Protein AF-A0A969KPH8-F1 (afdb_monomer_lite)

Secondary structure (DSSP, 8-state):
-PPP----S---HHHHHHHHHHHHHHSPPPP--HHHHHHHHHHHHHS---STTGGGGSS-SEEEES-GGGGGGGTTTSEEEESS--------

Sequence (92 aa):
MTRPNTLTTKAPIVDLAEGVRTFADLFQIAESGRQVTELLLDLVTTFTVAGKQIHDANGLNRLLTHNMRDFDRYSGLITVIPLVPEIESQEE

Radius of gyration: 17.46 Å; chains: 1; bounding box: 35×53×38 Å

pLDDT: mean 71.39, std 14.55, range [34.59, 93.25]

Structure (mmCIF, N/CA/C/O backbone):
data_AF-A0A969KPH8-F1
#
_entry.id   AF-A0A969KPH8-F1
#
loop_
_atom_site.group_PDB
_atom_site.id
_atom_site.type_symbol
_atom_site.label_atom_id
_atom_site.label_alt_id
_atom_site.label_comp_id
_atom_site.label_asym_id
_atom_site.label_entity_id
_atom_site.label_seq_id
_atom_site.pdbx_PDB_ins_code
_atom_site.Cartn_x
_atom_site.Cartn_y
_atom_site.Cartn_z
_atom_site.occupancy
_atom_site.B_iso_or_equiv
_atom_site.auth_seq_id
_atom_site.auth_comp_id
_atom_site.auth_asym_id
_atom_site.auth_atom_id
_atom_site.pdbx_PDB_model_num
ATOM 1 N N . MET A 1 1 ? 16.903 -13.561 11.854 1.00 34.59 1 MET A N 1
ATOM 2 C CA . MET A 1 1 ? 17.522 -14.250 10.704 1.00 34.59 1 MET A CA 1
ATOM 3 C C . MET A 1 1 ? 17.147 -13.492 9.440 1.00 34.59 1 MET A C 1
ATOM 5 O O . MET A 1 1 ? 15.989 -13.513 9.049 1.00 34.59 1 MET A O 1
ATOM 9 N N . THR A 1 2 ? 18.079 -12.733 8.869 1.00 44.44 2 THR A N 1
ATOM 10 C CA . THR A 1 2 ? 17.928 -12.077 7.560 1.00 44.44 2 THR A CA 1
ATOM 11 C C . THR A 1 2 ? 18.022 -13.138 6.462 1.00 44.44 2 THR A C 1
ATOM 13 O O . THR A 1 2 ? 18.871 -14.024 6.540 1.00 44.44 2 THR A O 1
ATOM 16 N N . ARG A 1 3 ? 17.121 -13.093 5.470 1.00 50.75 3 ARG A N 1
ATOM 17 C CA . ARG A 1 3 ? 17.126 -14.038 4.340 1.00 50.75 3 ARG A CA 1
ATOM 18 C C . ARG A 1 3 ? 18.485 -13.975 3.613 1.00 50.75 3 ARG A C 1
ATOM 20 O O . ARG A 1 3 ? 19.017 -12.870 3.478 1.00 50.75 3 ARG A O 1
ATOM 27 N N . PRO A 1 4 ? 19.044 -15.107 3.142 1.00 50.94 4 PRO A N 1
ATOM 28 C CA . PRO A 1 4 ? 20.254 -15.104 2.324 1.00 50.94 4 PRO A CA 1
ATOM 29 C C . PRO A 1 4 ? 20.050 -14.206 1.100 1.00 50.94 4 PRO A C 1
ATOM 31 O O . PRO A 1 4 ? 19.049 -14.326 0.395 1.00 50.94 4 PRO A O 1
ATOM 34 N N . ASN A 1 5 ? 20.975 -13.273 0.876 1.00 52.47 5 ASN A N 1
ATOM 35 C CA . ASN A 1 5 ? 20.944 -12.364 -0.264 1.00 52.47 5 ASN A CA 1
ATOM 36 C C . ASN A 1 5 ? 21.426 -13.105 -1.522 1.00 52.47 5 ASN A C 1
ATOM 38 O O . ASN A 1 5 ? 22.569 -12.951 -1.943 1.00 52.47 5 ASN A O 1
ATOM 42 N N . THR A 1 6 ? 20.564 -13.947 -2.091 1.00 53.06 6 THR A N 1
ATOM 43 C CA . THR A 1 6 ? 20.833 -14.747 -3.299 1.00 53.06 6 THR A CA 1
ATOM 44 C C . THR A 1 6 ? 20.515 -13.981 -4.591 1.00 53.06 6 THR A C 1
ATOM 46 O O . THR A 1 6 ? 20.100 -14.567 -5.587 1.00 53.06 6 THR A O 1
ATOM 49 N N . LEU A 1 7 ? 20.674 -12.653 -4.599 1.00 58.59 7 LEU A N 1
ATOM 50 C CA . LEU A 1 7 ? 20.612 -11.858 -5.829 1.00 58.59 7 LEU A CA 1
ATOM 51 C C . LEU A 1 7 ? 21.966 -11.973 -6.541 1.00 58.59 7 LEU A C 1
ATOM 53 O O 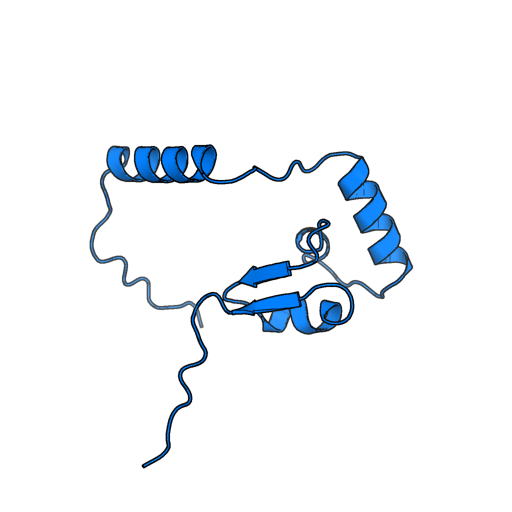. LEU A 1 7 ? 22.831 -11.107 -6.440 1.00 58.59 7 LEU A O 1
ATOM 57 N N . THR A 1 8 ? 22.159 -13.110 -7.208 1.00 60.44 8 THR A N 1
ATOM 58 C CA . THR A 1 8 ? 23.441 -13.585 -7.755 1.00 60.44 8 THR A CA 1
ATOM 59 C C . THR A 1 8 ? 23.985 -12.757 -8.931 1.00 60.44 8 THR A C 1
ATOM 61 O O . THR A 1 8 ? 25.138 -12.923 -9.312 1.00 60.44 8 THR A O 1
ATOM 64 N N . THR A 1 9 ? 23.243 -11.783 -9.458 1.00 61.06 9 THR A N 1
ATOM 65 C CA . THR A 1 9 ? 23.764 -10.804 -10.426 1.00 61.06 9 THR A CA 1
ATOM 66 C C . THR A 1 9 ? 23.081 -9.459 -10.234 1.00 61.06 9 THR A C 1
ATOM 68 O O . THR A 1 9 ? 21.854 -9.369 -10.256 1.00 61.06 9 THR A O 1
ATOM 71 N N . LYS A 1 10 ? 23.872 -8.397 -10.063 1.00 68.94 10 LYS A N 1
ATOM 72 C CA . LYS A 1 10 ? 23.369 -7.022 -10.024 1.00 68.94 10 LYS A CA 1
ATOM 73 C C . LYS A 1 10 ? 22.786 -6.691 -11.400 1.00 68.94 10 LYS A C 1
ATOM 75 O O . LYS A 1 10 ? 23.545 -6.559 -12.357 1.00 68.94 10 LYS A O 1
ATOM 80 N N . ALA A 1 11 ? 21.462 -6.590 -11.495 1.00 75.69 11 ALA A N 1
ATOM 81 C CA . ALA A 1 11 ? 20.807 -6.145 -12.719 1.00 75.69 11 ALA A CA 1
ATOM 82 C C . ALA A 1 11 ? 21.344 -4.756 -13.126 1.00 75.69 11 ALA A C 1
ATOM 84 O O . ALA A 1 11 ? 21.607 -3.922 -12.244 1.00 75.69 11 ALA A O 1
ATOM 85 N N . PRO A 1 12 ? 21.540 -4.492 -14.429 1.00 87.81 12 PRO A N 1
ATOM 86 C CA . PRO A 1 12 ? 21.840 -3.157 -14.923 1.00 87.81 12 PRO A CA 1
ATOM 87 C C . PRO A 1 12 ? 20.830 -2.130 -14.403 1.00 87.81 12 PRO A C 1
ATOM 89 O O . PRO A 1 12 ? 19.631 -2.388 -14.320 1.00 87.81 12 PRO A O 1
ATOM 92 N N . ILE A 1 13 ? 21.312 -0.932 -14.060 1.00 86.44 13 ILE A N 1
ATOM 93 C CA . ILE A 1 13 ? 20.450 0.133 -13.521 1.00 86.44 13 ILE A CA 1
ATOM 94 C C . ILE A 1 13 ? 19.353 0.554 -14.509 1.00 86.44 13 ILE A C 1
ATOM 96 O O . ILE A 1 13 ? 18.288 0.992 -14.084 1.00 86.44 13 ILE A O 1
ATOM 100 N N . VAL A 1 14 ? 19.608 0.401 -15.813 1.00 90.38 14 VAL A N 1
ATOM 101 C CA . VAL A 1 14 ? 18.646 0.718 -16.873 1.00 90.38 14 VAL A CA 1
ATOM 102 C C . VAL A 1 14 ? 17.451 -0.238 -16.841 1.00 90.38 14 VAL A C 1
ATOM 104 O O . VAL A 1 14 ? 16.321 0.235 -16.783 1.00 90.38 14 VAL A O 1
ATOM 107 N N . ASP A 1 15 ? 17.698 -1.544 -16.725 1.00 88.25 15 ASP A N 1
ATOM 108 C CA . ASP A 1 15 ? 16.650 -2.570 -16.650 1.00 88.25 15 ASP A CA 1
ATOM 109 C C . ASP A 1 15 ? 15.813 -2.407 -15.372 1.00 88.25 15 ASP A C 1
ATOM 111 O O . ASP A 1 15 ? 14.590 -2.535 -15.382 1.00 88.25 15 ASP A O 1
ATOM 115 N N . LEU A 1 16 ? 16.462 -2.053 -14.255 1.00 88.06 16 LEU A N 1
ATOM 116 C CA . LEU A 1 16 ? 15.766 -1.744 -13.002 1.00 88.06 16 LEU A CA 1
ATOM 117 C C . LEU A 1 16 ? 14.863 -0.512 -13.142 1.00 88.06 16 LEU A C 1
ATOM 119 O O . LEU A 1 16 ? 13.728 -0.524 -12.667 1.00 88.06 16 LEU A O 1
ATOM 123 N N . ALA A 1 17 ? 15.353 0.551 -13.783 1.00 91.06 17 ALA A N 1
ATOM 124 C CA . ALA A 1 17 ? 14.579 1.770 -13.990 1.00 91.06 17 ALA A CA 1
ATOM 125 C C . ALA A 1 17 ? 13.380 1.538 -14.923 1.00 91.06 17 ALA A C 1
ATOM 127 O O . ALA A 1 17 ? 12.304 2.082 -14.676 1.00 91.06 17 ALA A O 1
ATOM 128 N N . GLU A 1 18 ? 13.545 0.722 -15.964 1.00 92.50 18 GLU A N 1
ATOM 129 C CA . GLU A 1 18 ? 12.459 0.320 -16.861 1.00 92.50 18 GLU A CA 1
ATOM 130 C C . GLU A 1 18 ? 11.412 -0.529 -16.134 1.00 92.50 18 GLU A C 1
ATOM 132 O O . GLU A 1 18 ? 10.212 -0.268 -16.254 1.00 92.50 18 GLU A O 1
ATOM 137 N N . GLY A 1 19 ? 11.853 -1.467 -15.293 1.00 89.81 19 GLY A N 1
ATOM 138 C CA . GLY A 1 19 ? 10.964 -2.234 -14.426 1.00 89.81 19 GLY A CA 1
ATOM 139 C C . GLY A 1 19 ? 10.123 -1.326 -13.528 1.00 89.81 19 GLY A C 1
ATOM 140 O O . GLY A 1 19 ? 8.898 -1.423 -13.526 1.00 89.81 19 GLY A O 1
ATOM 141 N N . VAL A 1 20 ? 10.754 -0.385 -12.817 1.00 90.12 20 VAL A N 1
ATOM 142 C CA . VAL A 1 20 ? 10.039 0.569 -11.947 1.00 90.12 20 VAL A CA 1
ATOM 143 C C . VAL A 1 20 ? 9.026 1.409 -12.729 1.00 90.12 20 VAL A C 1
ATOM 145 O O . VAL A 1 20 ? 7.907 1.591 -12.254 1.00 90.12 20 VAL A O 1
ATOM 148 N N . ARG A 1 21 ? 9.378 1.893 -13.928 1.00 93.25 21 ARG A N 1
ATOM 149 C CA . ARG A 1 21 ? 8.450 2.647 -14.793 1.00 93.25 21 ARG A CA 1
ATOM 150 C C . ARG A 1 21 ? 7.261 1.796 -15.225 1.00 93.25 21 ARG A C 1
ATOM 152 O O . ARG A 1 21 ? 6.131 2.244 -15.107 1.00 93.25 21 ARG A O 1
ATOM 159 N N . THR A 1 22 ? 7.512 0.548 -15.612 1.00 93.25 22 THR A N 1
ATOM 160 C CA . THR A 1 22 ? 6.458 -0.408 -15.971 1.00 93.25 22 THR A CA 1
ATOM 161 C C . THR A 1 22 ? 5.477 -0.605 -14.813 1.00 93.25 22 THR A C 1
ATOM 163 O O . THR A 1 22 ? 4.269 -0.549 -15.012 1.00 93.25 22 THR A O 1
ATOM 166 N N . PHE A 1 23 ? 5.967 -0.769 -13.580 1.00 90.44 23 PHE A N 1
ATOM 167 C CA . PHE A 1 23 ? 5.094 -0.839 -12.403 1.00 90.44 23 PHE A CA 1
ATOM 168 C C . PHE A 1 23 ? 4.334 0.472 -12.154 1.00 90.44 23 PHE A C 1
ATOM 170 O O . PHE A 1 23 ? 3.154 0.429 -11.822 1.00 90.44 23 PHE A O 1
ATOM 177 N N . ALA A 1 24 ? 4.975 1.627 -12.330 1.00 89.06 24 ALA A N 1
ATOM 178 C CA . ALA A 1 24 ? 4.311 2.919 -12.168 1.00 89.06 24 ALA A CA 1
ATOM 179 C C . ALA A 1 24 ? 3.181 3.142 -13.192 1.00 89.06 24 ALA A C 1
ATOM 181 O O . ALA A 1 24 ? 2.179 3.762 -12.851 1.00 89.06 24 ALA A O 1
ATOM 182 N N . ASP A 1 25 ? 3.317 2.607 -14.409 1.00 91.56 25 ASP A N 1
ATOM 183 C CA . ASP A 1 25 ? 2.296 2.709 -15.459 1.00 91.56 25 ASP A CA 1
ATOM 184 C C . ASP A 1 25 ? 1.156 1.690 -15.276 1.00 91.56 25 ASP A C 1
ATOM 186 O O . ASP A 1 25 ? 0.010 1.955 -15.640 1.00 91.56 25 ASP A 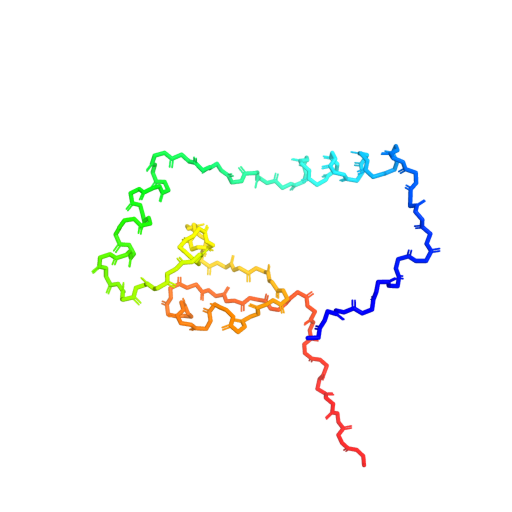O 1
ATOM 190 N N . LEU A 1 26 ? 1.454 0.513 -14.713 1.00 92.56 26 LEU A N 1
ATOM 191 C CA . LEU A 1 26 ? 0.476 -0.564 -14.517 1.00 92.56 26 LEU A CA 1
ATOM 192 C C . LEU A 1 26 ? -0.362 -0.416 -13.242 1.00 92.56 26 LEU A C 1
ATOM 194 O O . LEU A 1 26 ? -1.465 -0.960 -13.174 1.00 92.56 26 LEU A O 1
ATOM 198 N N . PHE A 1 27 ? 0.150 0.278 -12.226 1.00 86.31 27 PHE A N 1
ATOM 199 C CA . PHE A 1 27 ? -0.491 0.377 -10.919 1.00 86.31 27 PHE A CA 1
ATOM 200 C C . PHE A 1 27 ? -0.850 1.819 -10.571 1.00 86.31 27 PHE A C 1
ATOM 202 O O . PHE A 1 27 ? -0.092 2.754 -10.808 1.00 86.31 27 PHE A O 1
ATOM 209 N N . GLN A 1 28 ? -2.001 1.995 -9.922 1.00 84.19 28 GLN A N 1
ATOM 210 C CA . GLN A 1 28 ? -2.322 3.268 -9.287 1.00 84.19 28 GLN A CA 1
ATOM 211 C C . GLN A 1 28 ? -1.451 3.440 -8.041 1.00 84.19 28 GLN A C 1
ATOM 213 O O . GLN A 1 28 ? -1.497 2.627 -7.117 1.00 84.19 28 GLN A O 1
ATOM 218 N N . ILE A 1 29 ? -0.656 4.507 -8.022 1.00 82.31 29 ILE A N 1
ATOM 219 C CA . ILE A 1 29 ? 0.192 4.847 -6.882 1.00 82.31 29 ILE A CA 1
ATOM 220 C C . ILE A 1 29 ? -0.692 5.458 -5.795 1.00 82.31 29 ILE A C 1
ATOM 222 O O . ILE A 1 29 ? -1.317 6.496 -6.004 1.00 82.31 29 ILE A O 1
ATOM 226 N N . ALA A 1 30 ? -0.746 4.806 -4.634 1.00 77.62 30 ALA A N 1
ATOM 227 C CA . ALA A 1 30 ? -1.474 5.320 -3.481 1.00 77.62 30 ALA A CA 1
ATOM 228 C C . ALA A 1 30 ? -0.810 6.605 -2.956 1.00 77.62 30 ALA A C 1
ATOM 230 O O . ALA A 1 30 ? 0.390 6.625 -2.673 1.00 77.62 30 ALA A O 1
ATOM 231 N N . GLU A 1 31 ? -1.594 7.673 -2.810 1.00 77.12 31 GLU A N 1
ATOM 232 C CA . GLU A 1 31 ? -1.122 8.950 -2.279 1.00 77.12 31 GLU A CA 1
ATOM 233 C C . GLU A 1 31 ? -1.252 8.996 -0.751 1.00 77.12 31 GLU A C 1
ATOM 235 O O . GLU A 1 31 ? -2.324 8.778 -0.187 1.00 77.12 31 GLU A O 1
ATOM 240 N N . SER A 1 32 ? -0.161 9.345 -0.071 1.00 70.75 32 SER A N 1
ATOM 241 C CA . SER A 1 32 ? -0.138 9.546 1.381 1.00 70.75 32 SER A CA 1
ATOM 242 C C . SER A 1 32 ? -0.457 11.004 1.724 1.00 70.75 32 SER A C 1
ATOM 244 O O . SER A 1 32 ? 0.432 11.785 2.060 1.00 70.75 32 SER A O 1
ATOM 246 N N . GLY A 1 33 ? -1.730 11.380 1.593 1.00 76.50 33 GLY A N 1
ATOM 247 C CA . GLY A 1 33 ? -2.227 12.732 1.875 1.00 76.50 33 GLY A CA 1
ATOM 248 C C . GLY A 1 33 ? -2.893 12.886 3.249 1.00 76.50 33 GLY A C 1
ATOM 249 O O . GLY A 1 33 ? -2.986 11.944 4.034 1.00 76.50 33 GLY A O 1
ATOM 250 N N . ARG A 1 34 ? -3.443 14.080 3.521 1.00 77.56 34 ARG A N 1
ATOM 251 C CA . ARG A 1 34 ? -4.163 14.397 4.776 1.00 77.56 34 ARG A CA 1
ATOM 252 C C . ARG A 1 34 ? -5.265 13.383 5.100 1.00 77.56 34 ARG A C 1
ATOM 254 O O . ARG A 1 34 ? -5.413 13.000 6.249 1.00 77.56 34 ARG A O 1
ATOM 261 N N . GLN A 1 35 ? -6.010 12.928 4.094 1.00 71.75 35 GLN A N 1
ATOM 262 C CA . GLN A 1 35 ? -7.100 11.966 4.278 1.00 71.75 35 GLN A CA 1
ATOM 263 C C . GLN A 1 35 ? -6.611 10.615 4.821 1.00 71.75 35 GLN A C 1
ATOM 265 O O . GLN A 1 35 ? -7.278 10.014 5.657 1.00 71.75 35 GLN A O 1
ATOM 270 N N . VAL A 1 36 ? -5.421 10.173 4.404 1.00 74.81 36 VAL A N 1
ATOM 271 C CA . VAL A 1 36 ? -4.775 8.981 4.964 1.00 74.81 36 VAL A CA 1
ATOM 272 C C . VAL A 1 36 ? -4.385 9.232 6.418 1.00 74.81 36 VAL A C 1
ATOM 274 O O . VAL A 1 36 ? -4.616 8.379 7.262 1.00 74.81 36 VAL A O 1
ATOM 277 N N . THR A 1 37 ? -3.855 10.414 6.745 1.00 74.69 37 THR A N 1
ATOM 278 C CA . THR A 1 37 ? -3.524 10.772 8.133 1.00 74.69 37 THR A CA 1
ATOM 279 C C . THR A 1 37 ? -4.739 10.736 9.059 1.00 74.69 37 THR A C 1
ATOM 281 O O . THR A 1 37 ? -4.630 10.177 10.145 1.00 74.69 37 THR A O 1
ATOM 284 N N . GLU A 1 38 ? -5.885 11.279 8.639 1.00 78.19 38 GLU A N 1
ATOM 285 C CA . GLU A 1 38 ? -7.122 11.226 9.436 1.00 78.19 38 GLU A CA 1
ATOM 286 C C . GLU A 1 38 ? -7.587 9.776 9.649 1.00 78.19 38 GLU A C 1
ATOM 288 O O . GLU A 1 38 ? -7.856 9.376 10.777 1.00 78.19 38 GLU A O 1
ATOM 293 N N . LEU A 1 39 ? -7.560 8.938 8.602 1.00 74.25 39 LEU A N 1
ATOM 294 C CA . LEU A 1 39 ? -7.888 7.511 8.723 1.00 74.25 39 LEU A CA 1
ATOM 295 C C . LEU A 1 39 ? -6.955 6.784 9.706 1.00 74.25 39 LEU A C 1
ATOM 297 O O . LEU A 1 39 ? -7.392 5.951 10.499 1.00 74.25 39 LEU A O 1
ATOM 301 N N . LEU A 1 40 ? -5.659 7.095 9.664 1.00 73.12 40 LEU A N 1
ATOM 302 C CA . LEU A 1 40 ? -4.684 6.527 10.590 1.00 73.12 40 LEU A CA 1
ATOM 303 C C . LEU A 1 40 ? -4.913 6.996 12.028 1.00 73.12 40 LEU A C 1
ATOM 305 O O . LEU A 1 40 ? -4.748 6.202 12.953 1.00 73.12 40 LEU A O 1
ATOM 309 N N . LEU A 1 41 ? -5.308 8.253 12.231 1.00 74.06 41 LEU A N 1
ATOM 310 C CA . LEU A 1 41 ? -5.671 8.779 13.548 1.00 74.06 41 LEU A CA 1
ATOM 311 C C . LEU A 1 41 ? -6.912 8.069 14.110 1.00 74.06 41 LEU A C 1
ATOM 313 O O . LEU A 1 41 ? -6.901 7.655 15.272 1.00 74.06 41 LEU A O 1
ATOM 317 N N . ASP A 1 42 ? -7.933 7.837 13.286 1.00 75.38 42 ASP A N 1
ATOM 318 C CA . ASP A 1 42 ? -9.128 7.076 13.671 1.00 75.38 42 ASP A CA 1
ATOM 319 C C . ASP A 1 42 ? -8.786 5.622 14.042 1.00 75.38 42 ASP A C 1
ATOM 321 O O . ASP A 1 42 ? -9.259 5.085 15.047 1.00 75.38 42 ASP A O 1
ATOM 325 N N . LEU A 1 43 ? -7.889 4.979 13.291 1.00 72.25 43 LEU A N 1
ATOM 326 C CA . LEU A 1 43 ? -7.404 3.637 13.621 1.00 72.25 43 LEU A CA 1
ATOM 327 C C . LEU A 1 43 ? -6.622 3.612 14.937 1.00 72.25 43 LEU A C 1
ATOM 329 O O . LEU A 1 43 ? -6.773 2.671 15.717 1.00 72.25 43 LEU A O 1
ATOM 333 N N . VAL A 1 44 ? -5.814 4.642 15.202 1.00 71.12 44 VAL A N 1
ATOM 334 C CA . VAL A 1 44 ? -5.010 4.725 16.429 1.00 71.12 44 VAL A CA 1
ATOM 335 C C . VAL A 1 44 ? -5.834 4.993 17.676 1.00 71.12 44 VAL A C 1
ATOM 337 O O . VAL A 1 44 ? -5.474 4.555 18.766 1.00 71.12 44 VAL A O 1
ATOM 340 N N . THR A 1 45 ? -6.954 5.682 17.520 1.00 72.44 45 THR A N 1
ATOM 341 C CA . THR A 1 45 ? -7.905 5.897 18.611 1.00 72.44 45 THR A CA 1
ATOM 342 C C . THR A 1 45 ? -8.809 4.685 18.844 1.00 72.44 45 THR A C 1
ATOM 344 O O . THR A 1 45 ? -9.224 4.454 19.978 1.00 72.44 45 THR A O 1
ATOM 347 N N . THR A 1 46 ? -9.075 3.882 17.809 1.00 69.69 46 THR A N 1
ATOM 348 C CA . THR A 1 46 ? -9.954 2.700 17.890 1.00 69.69 46 THR A CA 1
ATOM 349 C C . THR A 1 46 ? -9.227 1.440 18.372 1.00 69.69 46 THR A C 1
ATOM 351 O O . THR A 1 46 ? -9.808 0.620 19.083 1.00 69.69 46 THR A O 1
ATOM 354 N N . PHE A 1 47 ? -7.953 1.274 18.015 1.00 64.62 47 PHE A N 1
ATOM 355 C CA . PHE A 1 47 ? -7.142 0.112 18.376 1.00 64.62 47 PHE A CA 1
ATOM 356 C C . PHE A 1 47 ? -5.931 0.545 19.201 1.00 64.62 47 PHE A C 1
ATOM 358 O O . PHE A 1 47 ? -5.319 1.568 18.919 1.00 64.62 47 PHE A O 1
ATOM 365 N N . THR A 1 48 ? -5.516 -0.249 20.192 1.00 61.53 48 THR A N 1
ATOM 366 C CA . THR A 1 48 ? -4.262 -0.004 20.922 1.00 61.53 48 THR A CA 1
ATOM 367 C C . THR A 1 48 ? -3.071 -0.287 20.000 1.00 61.53 48 THR A C 1
ATOM 369 O O . THR A 1 48 ? -2.528 -1.392 19.971 1.00 61.53 48 THR A O 1
ATOM 372 N N . VAL A 1 49 ? -2.686 0.688 19.178 1.00 58.91 49 VAL A N 1
ATOM 373 C CA . VAL A 1 49 ? -1.604 0.532 18.195 1.00 58.91 49 VAL A CA 1
ATOM 374 C C . VAL A 1 49 ? -0.277 0.883 18.843 1.00 58.91 49 VAL A C 1
ATOM 376 O O . VAL A 1 49 ? -0.076 1.990 19.336 1.00 58.91 49 VAL A O 1
ATOM 379 N N . ALA A 1 50 ? 0.654 -0.066 18.824 1.00 53.22 50 ALA A N 1
ATOM 380 C CA . ALA A 1 50 ? 2.021 0.144 19.273 1.00 53.22 50 ALA A CA 1
ATOM 381 C C . ALA A 1 50 ? 2.971 0.226 18.065 1.00 53.22 50 ALA A C 1
ATOM 383 O O . ALA A 1 50 ? 3.180 -0.760 17.361 1.00 53.22 50 ALA A O 1
ATOM 384 N N . GLY A 1 51 ? 3.594 1.392 17.857 1.00 57.22 51 GLY A N 1
ATOM 385 C CA . GLY A 1 51 ? 4.814 1.542 17.051 1.00 57.22 51 GLY A CA 1
ATOM 386 C C . GLY A 1 51 ? 4.653 1.704 15.528 1.00 57.22 51 GLY A C 1
ATOM 387 O O . GLY A 1 51 ? 3.675 2.252 15.031 1.00 57.22 51 GLY A O 1
ATOM 388 N N . LYS A 1 52 ? 5.683 1.256 14.790 1.00 53.66 52 LYS A N 1
ATOM 389 C CA . LYS A 1 52 ? 5.987 1.508 13.357 1.00 53.66 52 LYS A CA 1
ATOM 390 C C . LYS A 1 52 ? 4.945 1.036 12.322 1.00 53.66 52 LYS A C 1
ATOM 392 O O . LYS A 1 52 ? 5.184 1.204 11.133 1.00 53.66 52 LYS A O 1
ATOM 397 N N . GLN A 1 53 ? 3.836 0.437 12.748 1.00 53.50 53 GLN A N 1
ATOM 398 C CA . GLN A 1 53 ? 2.918 -0.334 11.892 1.00 53.50 53 GLN A CA 1
ATOM 399 C C . GLN A 1 53 ? 1.647 0.426 11.499 1.00 53.50 53 GLN A C 1
ATOM 401 O O . GLN A 1 53 ? 0.800 -0.104 10.790 1.00 53.50 53 GLN A O 1
ATOM 406 N N . ILE A 1 54 ? 1.520 1.681 11.934 1.00 53.50 54 ILE A N 1
ATOM 407 C CA . ILE A 1 54 ? 0.364 2.524 11.616 1.00 53.50 54 ILE A CA 1
ATOM 408 C C . ILE A 1 54 ? 0.330 2.837 10.108 1.00 53.50 54 ILE A C 1
ATOM 410 O O . ILE A 1 54 ? -0.741 2.874 9.529 1.00 53.50 54 ILE A O 1
ATOM 414 N N . HIS A 1 55 ? 1.478 2.963 9.434 1.00 52.75 55 HIS A N 1
ATOM 415 C CA . HIS A 1 55 ? 1.535 3.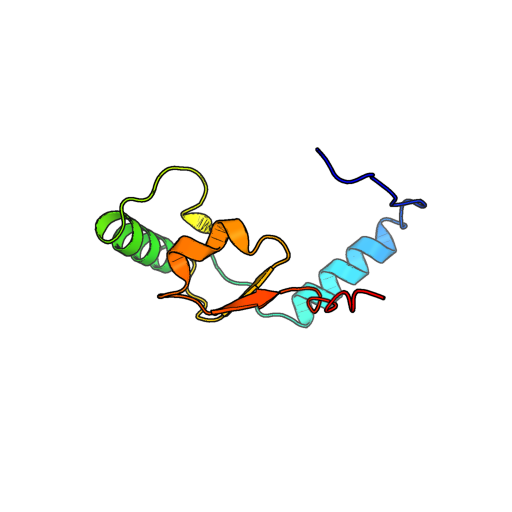354 8.017 1.00 52.75 55 HIS A CA 1
ATOM 416 C C . HIS A 1 55 ? 1.032 2.305 7.020 1.00 52.75 55 HIS A C 1
ATOM 418 O O . HIS A 1 55 ? 0.721 2.665 5.888 1.00 52.75 55 HIS A O 1
ATOM 424 N N . ASP A 1 56 ? 0.961 1.032 7.407 1.00 53.25 56 ASP A N 1
ATOM 425 C CA . ASP A 1 56 ? 0.623 -0.036 6.464 1.00 53.25 56 ASP A CA 1
ATOM 426 C C . ASP A 1 56 ? -0.895 -0.307 6.391 1.00 53.25 56 ASP A C 1
ATOM 428 O O . ASP A 1 56 ? -1.350 -1.108 5.577 1.00 53.25 56 ASP A O 1
ATOM 432 N N . ALA A 1 57 ? -1.697 0.382 7.213 1.00 52.69 57 ALA A N 1
ATOM 433 C CA . ALA A 1 57 ? -3.157 0.256 7.265 1.00 52.69 57 ALA A CA 1
ATOM 434 C C . ALA A 1 57 ? -3.897 1.247 6.340 1.00 52.69 57 ALA A C 1
ATOM 436 O O . ALA A 1 57 ? -5.100 1.467 6.489 1.00 52.69 57 ALA A O 1
ATOM 437 N N . ASN A 1 58 ? -3.193 1.868 5.390 1.00 55.00 58 ASN A N 1
ATOM 438 C CA . ASN A 1 58 ? -3.745 2.903 4.517 1.00 55.00 58 ASN A CA 1
ATOM 439 C C . ASN A 1 58 ? -4.785 2.321 3.540 1.00 55.00 58 ASN A C 1
ATOM 441 O O . ASN A 1 58 ? -4.456 1.925 2.426 1.00 55.00 58 ASN A O 1
ATOM 445 N N . GLY A 1 59 ? -6.052 2.295 3.957 1.00 55.28 59 GLY A N 1
ATOM 446 C CA . GLY A 1 59 ? -7.233 2.424 3.093 1.00 55.28 59 GLY A CA 1
ATOM 447 C C . GLY A 1 59 ? -7.540 1.305 2.093 1.00 55.28 59 GLY A C 1
ATOM 448 O O . GLY A 1 59 ? -8.476 1.455 1.309 1.00 55.28 59 GLY A O 1
ATOM 449 N N . LEU A 1 60 ? -6.804 0.194 2.089 1.00 60.66 60 LEU A N 1
ATOM 450 C CA . LEU A 1 60 ? -7.043 -0.912 1.163 1.00 60.66 60 LEU A CA 1
ATOM 451 C C . LEU A 1 60 ? -7.642 -2.111 1.896 1.00 60.66 60 LEU A C 1
ATOM 453 O O . LEU A 1 60 ? -6.997 -2.738 2.728 1.00 60.66 60 LEU A O 1
ATOM 457 N N . ASN A 1 61 ? -8.854 -2.498 1.494 1.00 70.81 61 ASN A N 1
ATOM 458 C CA . ASN A 1 61 ? -9.534 -3.702 1.987 1.00 70.81 61 ASN A CA 1
ATOM 459 C C . ASN A 1 61 ? -8.758 -4.995 1.690 1.00 70.81 61 ASN A C 1
ATOM 461 O O . ASN A 1 61 ? -9.153 -6.057 2.166 1.00 70.81 61 ASN A O 1
ATOM 465 N N . ARG A 1 62 ? -7.712 -4.949 0.853 1.00 77.62 62 ARG A N 1
ATOM 466 C CA . ARG A 1 62 ? -6.909 -6.108 0.460 1.00 77.62 62 ARG A CA 1
ATOM 467 C C . ARG A 1 62 ? -5.428 -5.739 0.392 1.00 77.62 62 ARG A C 1
ATOM 469 O O . ARG A 1 62 ? -5.070 -4.815 -0.333 1.00 77.62 62 ARG A O 1
ATOM 476 N N . LEU A 1 63 ? -4.581 -6.488 1.090 1.00 81.88 63 LEU A N 1
ATOM 477 C CA . LEU A 1 63 ? -3.135 -6.275 1.149 1.00 81.88 63 LEU A CA 1
ATOM 478 C C . LEU A 1 63 ? -2.391 -7.519 0.660 1.00 81.88 63 LEU A C 1
ATOM 480 O O . LEU A 1 63 ? -2.456 -8.562 1.302 1.00 81.88 63 LEU A O 1
ATOM 484 N N . LEU A 1 64 ? -1.650 -7.400 -0.442 1.00 84.81 64 LEU A N 1
ATOM 485 C CA . LEU A 1 64 ? -0.766 -8.459 -0.936 1.00 84.81 64 LEU A CA 1
ATOM 486 C C . LEU A 1 64 ? 0.611 -8.339 -0.271 1.00 84.81 64 LEU A C 1
ATOM 488 O O . LEU A 1 64 ? 1.305 -7.344 -0.474 1.00 84.81 64 LEU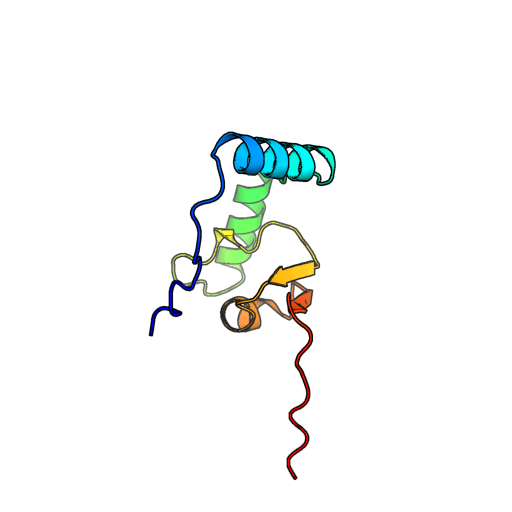 A O 1
ATOM 492 N N . THR A 1 65 ? 1.026 -9.328 0.523 1.00 82.94 65 THR A N 1
ATOM 493 C CA . THR A 1 65 ? 2.302 -9.257 1.254 1.00 82.94 65 THR A CA 1
ATOM 494 C C . THR A 1 65 ? 2.925 -10.629 1.511 1.00 82.94 65 THR A C 1
ATOM 496 O O . THR A 1 65 ? 2.246 -11.649 1.596 1.00 82.94 65 THR A O 1
ATOM 499 N N . HIS A 1 66 ? 4.249 -10.659 1.672 1.00 81.88 66 HIS A N 1
ATOM 500 C CA . HIS A 1 66 ? 4.953 -11.816 2.237 1.00 81.88 66 HIS A CA 1
ATOM 501 C C . HIS A 1 66 ? 4.917 -11.845 3.771 1.00 81.88 66 HIS A C 1
ATOM 503 O O . HIS A 1 66 ? 5.241 -12.871 4.364 1.00 81.88 66 HIS A O 1
ATOM 509 N N . ASN A 1 67 ? 4.596 -10.724 4.419 1.00 81.06 67 ASN A N 1
ATOM 510 C CA . ASN A 1 67 ? 4.717 -10.558 5.863 1.00 81.06 67 ASN A CA 1
ATOM 511 C C . ASN A 1 67 ? 3.349 -10.579 6.554 1.00 81.06 67 ASN A C 1
AT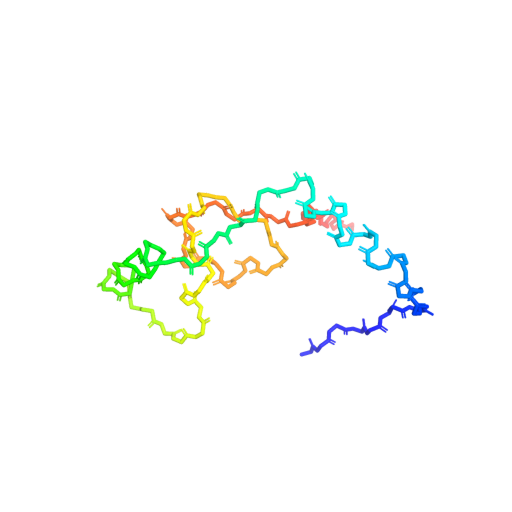OM 513 O O . ASN A 1 67 ? 2.987 -9.648 7.263 1.00 81.06 67 ASN A O 1
ATOM 517 N N . MET A 1 68 ? 2.567 -11.636 6.318 1.00 81.38 68 MET A N 1
ATOM 518 C CA . MET A 1 68 ? 1.175 -11.711 6.783 1.00 81.38 68 MET A CA 1
ATOM 519 C C . MET A 1 68 ? 1.030 -11.555 8.303 1.00 81.38 68 MET A C 1
ATOM 521 O O . MET A 1 68 ? 0.079 -10.938 8.769 1.00 81.38 68 MET A O 1
ATOM 525 N N . ARG A 1 69 ? 2.000 -12.067 9.073 1.00 80.69 69 ARG A N 1
ATOM 526 C CA . ARG A 1 69 ? 1.975 -12.055 10.546 1.00 80.69 69 ARG A CA 1
ATOM 527 C C . ARG A 1 69 ? 1.918 -10.650 11.138 1.00 80.69 69 ARG A C 1
ATOM 529 O O . ARG A 1 69 ? 1.316 -10.461 12.190 1.00 80.69 69 ARG A O 1
ATOM 536 N N . ASP A 1 70 ? 2.494 -9.664 10.461 1.00 76.88 70 ASP A N 1
ATOM 537 C CA . ASP A 1 70 ? 2.474 -8.283 10.947 1.00 76.88 70 ASP A CA 1
ATOM 538 C C . ASP A 1 70 ? 1.075 -7.653 10.843 1.00 76.88 70 ASP A C 1
ATOM 540 O O . ASP A 1 70 ? 0.766 -6.722 11.592 1.00 76.88 70 ASP A O 1
ATOM 544 N N . PHE A 1 71 ? 0.213 -8.220 9.992 1.00 76.56 71 PHE A N 1
ATOM 545 C CA . PHE A 1 71 ? -1.116 -7.712 9.660 1.00 76.56 71 PHE A CA 1
ATOM 546 C C . PHE A 1 71 ? -2.276 -8.480 10.294 1.00 76.56 71 PHE A C 1
ATOM 548 O O . PHE A 1 71 ? -3.421 -8.056 10.165 1.00 76.56 71 PHE A O 1
ATOM 555 N N . ASP A 1 72 ? -2.000 -9.562 11.021 1.00 76.25 72 ASP A N 1
ATOM 556 C CA . ASP A 1 72 ? -3.025 -10.437 11.605 1.00 76.25 72 ASP A CA 1
ATOM 557 C C . ASP A 1 72 ? -3.990 -9.683 12.541 1.00 76.25 72 ASP A C 1
ATOM 559 O O . ASP A 1 72 ? -5.205 -9.871 12.502 1.00 76.25 72 ASP A O 1
ATOM 563 N N . ARG A 1 73 ? -3.470 -8.703 13.294 1.00 72.25 73 ARG A N 1
ATOM 564 C CA . ARG A 1 73 ? -4.268 -7.828 14.176 1.00 72.25 73 ARG A CA 1
ATOM 565 C C . ARG A 1 73 ? -5.272 -6.934 13.436 1.00 72.25 73 ARG A C 1
ATOM 567 O O . ARG A 1 73 ? -6.184 -6.403 14.060 1.00 72.25 73 ARG A O 1
ATOM 574 N N . TYR A 1 74 ? -5.075 -6.737 12.132 1.00 72.19 74 TYR A N 1
ATOM 575 C CA . TYR A 1 74 ? -5.932 -5.937 11.260 1.00 72.19 74 TYR A CA 1
ATOM 576 C C . TYR A 1 74 ? -6.813 -6.812 10.357 1.00 72.19 74 TYR A C 1
ATOM 578 O O . TYR A 1 74 ? -7.534 -6.268 9.528 1.00 72.19 74 TYR A O 1
ATOM 586 N N . SER A 1 75 ? -6.807 -8.142 10.513 1.00 73.06 75 SER A N 1
ATOM 587 C CA . SER A 1 75 ? -7.589 -9.084 9.689 1.00 73.06 75 SER A CA 1
ATOM 588 C C . SER A 1 75 ? -9.102 -8.814 9.681 1.00 73.06 75 SER A C 1
ATOM 590 O O . SER A 1 75 ? -9.783 -9.135 8.711 1.00 73.06 75 SER A O 1
ATOM 592 N N . GLY A 1 76 ? -9.636 -8.174 10.728 1.00 75.06 76 GLY A N 1
ATOM 593 C CA . GLY A 1 76 ? -11.030 -7.714 10.771 1.00 75.06 76 GLY A CA 1
ATOM 594 C C . GLY A 1 76 ? -11.323 -6.460 9.933 1.00 75.06 76 GLY A C 1
ATOM 595 O O . GLY A 1 76 ? -12.487 -6.139 9.712 1.00 75.06 76 GLY A O 1
ATOM 596 N N . LEU A 1 77 ? -10.287 -5.749 9.479 1.00 72.12 77 LEU A N 1
ATOM 597 C CA . LEU A 1 77 ? -10.373 -4.509 8.697 1.00 72.12 77 LEU A CA 1
ATOM 598 C C . LEU A 1 77 ? -9.864 -4.693 7.261 1.00 72.12 77 LEU A C 1
ATOM 600 O O . LEU A 1 77 ? -10.357 -4.036 6.348 1.00 72.12 77 LEU A O 1
ATOM 604 N N . ILE A 1 78 ? -8.883 -5.577 7.058 1.00 77.19 78 ILE A N 1
ATOM 605 C CA . ILE A 1 78 ? -8.251 -5.833 5.762 1.00 77.19 78 ILE A CA 1
ATOM 606 C C . ILE A 1 78 ? -8.166 -7.333 5.472 1.00 77.19 78 ILE A C 1
ATOM 608 O O . ILE A 1 78 ? -7.927 -8.156 6.350 1.00 77.19 78 ILE A O 1
ATOM 612 N N . THR A 1 79 ? -8.291 -7.694 4.200 1.00 82.44 79 THR A N 1
ATOM 613 C CA . THR A 1 79 ? -8.012 -9.042 3.701 1.00 82.44 79 THR A CA 1
ATOM 614 C C . THR A 1 79 ? -6.534 -9.149 3.350 1.00 82.44 79 THR A C 1
ATOM 616 O O . THR A 1 79 ? -6.074 -8.544 2.382 1.00 82.44 79 THR A O 1
ATOM 619 N N . VAL A 1 80 ? -5.775 -9.942 4.094 1.00 83.31 80 VAL A N 1
ATOM 620 C CA . VAL A 1 80 ? -4.368 -10.198 3.770 1.00 83.31 80 VAL A CA 1
ATOM 621 C C . VAL A 1 80 ? -4.284 -11.318 2.730 1.00 83.31 80 VAL A C 1
ATOM 623 O O . VAL A 1 80 ? -4.867 -12.383 2.907 1.00 83.31 80 VAL A O 1
ATOM 626 N N . ILE A 1 81 ? -3.576 -11.071 1.628 1.00 84.62 81 ILE A N 1
ATOM 627 C CA . ILE A 1 81 ? -3.330 -12.031 0.551 1.00 84.62 81 ILE A CA 1
ATOM 628 C C . ILE A 1 81 ? -1.842 -12.399 0.585 1.00 84.62 81 ILE A C 1
ATOM 630 O O . ILE A 1 81 ? -0.994 -11.501 0.509 1.00 84.62 81 ILE A O 1
ATOM 634 N N . PRO A 1 82 ? -1.489 -13.689 0.670 1.00 85.00 82 PRO A N 1
ATOM 635 C CA . PRO A 1 82 ? -0.100 -14.106 0.569 1.00 85.00 82 PRO A CA 1
ATOM 636 C C . PRO A 1 82 ? 0.443 -13.830 -0.838 1.00 85.00 82 PRO A C 1
ATOM 638 O O . PRO A 1 82 ? -0.177 -14.186 -1.838 1.00 85.00 82 PRO A O 1
ATOM 641 N N . LEU A 1 83 ? 1.630 -13.221 -0.925 1.00 82.25 83 LEU A N 1
ATOM 642 C CA . LEU A 1 83 ? 2.302 -12.969 -2.211 1.00 82.25 83 LEU A CA 1
ATOM 643 C C . LEU A 1 83 ? 2.774 -14.260 -2.910 1.00 82.25 83 LEU A C 1
ATOM 645 O O . LEU A 1 83 ? 2.957 -14.276 -4.123 1.00 82.25 83 LEU A O 1
ATOM 649 N N . VAL A 1 84 ? 2.953 -15.352 -2.166 1.00 82.38 84 VAL A N 1
ATOM 650 C CA . VAL A 1 84 ? 3.238 -16.683 -2.722 1.00 82.38 84 VAL A CA 1
ATOM 651 C C . VAL A 1 84 ? 2.223 -17.643 -2.120 1.00 82.38 84 VAL A C 1
ATOM 653 O O . VAL A 1 84 ? 2.059 -17.597 -0.901 1.00 82.38 84 VAL A O 1
ATOM 656 N N . PRO A 1 85 ? 1.539 -18.477 -2.925 1.00 65.12 85 PRO A N 1
ATOM 657 C CA . PRO A 1 85 ? 0.604 -19.458 -2.395 1.00 65.12 85 PRO A CA 1
ATOM 658 C C . PRO A 1 85 ? 1.307 -20.332 -1.356 1.00 65.12 85 PRO A C 1
ATOM 660 O O . PRO A 1 85 ? 2.458 -20.732 -1.544 1.00 65.12 85 PRO A O 1
ATOM 663 N N . GLU A 1 86 ? 0.624 -20.586 -0.244 1.00 61.50 86 GLU A N 1
ATOM 664 C CA . GLU A 1 86 ? 1.097 -21.514 0.774 1.00 61.50 86 GLU A CA 1
ATOM 665 C C . GLU A 1 86 ? 1.153 -22.892 0.106 1.00 61.50 86 GLU A C 1
ATOM 667 O O . GLU A 1 86 ? 0.126 -23.469 -0.244 1.00 61.50 86 GLU A O 1
ATOM 672 N N . ILE A 1 87 ? 2.361 -23.362 -0.212 1.00 57.47 87 ILE A N 1
ATOM 673 C CA . ILE A 1 87 ? 2.532 -24.718 -0.722 1.00 57.47 87 ILE A CA 1
ATOM 674 C C . ILE A 1 87 ? 2.239 -25.614 0.475 1.00 57.47 87 ILE A C 1
ATOM 676 O O . ILE A 1 87 ? 3.062 -25.700 1.389 1.00 57.47 87 ILE A O 1
ATOM 680 N N . GLU A 1 88 ? 1.052 -26.224 0.494 1.00 50.72 88 GLU A N 1
ATOM 681 C CA . GLU A 1 88 ? 0.740 -27.301 1.425 1.00 50.72 88 GLU A CA 1
ATOM 682 C C . GLU A 1 88 ? 1.853 -28.340 1.295 1.00 50.72 88 GLU A C 1
ATOM 684 O O . GLU A 1 88 ? 2.017 -28.998 0.267 1.00 50.72 88 GLU A O 1
ATOM 689 N N . SER A 1 89 ? 2.693 -28.406 2.324 1.00 47.16 89 SER A N 1
ATOM 690 C CA . SER A 1 89 ? 3.714 -29.432 2.437 1.00 47.16 89 SER A CA 1
ATOM 691 C C . SER A 1 89 ? 2.954 -30.719 2.718 1.00 47.16 89 SER A C 1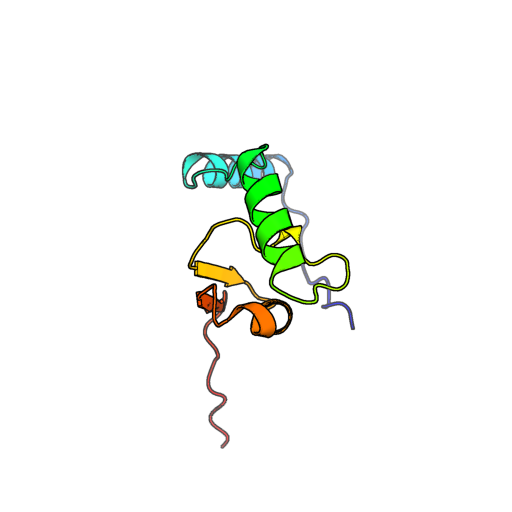
ATOM 693 O O . SER A 1 89 ? 2.536 -30.944 3.850 1.00 47.16 89 SER A O 1
ATOM 695 N N . GLN A 1 90 ? 2.685 -31.514 1.683 1.00 38.78 90 GLN A N 1
ATOM 696 C CA . GLN A 1 90 ? 2.229 -32.878 1.898 1.00 38.78 90 GLN A CA 1
ATOM 697 C C . GLN A 1 90 ? 3.396 -33.628 2.545 1.00 38.78 90 GLN A C 1
ATOM 699 O O . GLN A 1 90 ? 4.435 -33.822 1.917 1.00 38.78 90 GLN A O 1
ATOM 704 N N . GLU A 1 91 ? 3.252 -33.919 3.838 1.00 45.97 91 GLU A N 1
ATOM 705 C CA . GLU A 1 91 ? 4.098 -34.869 4.554 1.00 45.97 91 GLU A CA 1
ATOM 706 C C . GLU A 1 91 ? 3.952 -36.242 3.881 1.00 45.97 91 GLU A C 1
ATOM 708 O O . GLU A 1 91 ? 2.836 -36.739 3.712 1.00 45.97 91 GLU A O 1
ATOM 713 N N . GLU A 1 92 ? 5.086 -36.812 3.473 1.00 41.34 92 GLU A N 1
ATOM 714 C CA . GLU A 1 92 ? 5.250 -38.202 3.031 1.00 41.34 92 GLU A CA 1
ATOM 715 C C . GLU A 1 92 ? 5.867 -39.026 4.169 1.00 41.34 92 GLU A C 1
ATOM 717 O O . GLU A 1 92 ? 6.789 -38.500 4.843 1.00 41.34 92 GLU A O 1
#

Foldseek 3Di:
DDPPPPPVDDPPPVVVVVVVVVCPVVDDDDDPDPVQVVVLVVVVVVDVDDDDLSVVLRDAQEAEDCPVVSCPVVVVRHHYHYVDPDPPPPDD